Protein AF-A0A6J4K505-F1 (afdb_monomer_lite)

Radius of gyration: 18.22 Å; chains: 1; bounding box: 52×24×40 Å

Foldseek 3Di:
DPPDDPVVCCCVVPVVVVCCVPVVVVCVVVVVDDPVNVVVVVVVVVVVVVVVVVVVVVVVVVPPDPPD

Organism: NCBI:txid166587

pLDDT: mean 88.28, std 10.6, range [46.16, 98.44]

InterPro domains:
  IPR010390 ABC-2 transporter-like [PF06182] (1-67)

Sequence (68 aa):
MDLYPACLRVVLTWIVPVGVMTTVPAQALTGVASPATLAGAVGVSVVLVLAAIAFFRFGLRRYTGASS

Secondary structure (DSSP, 8-state):
--SS-HHHHHIIIIIHHHHHHHHHHHHHHTT-S-HHHHHHHHHHHHHHHHHHHHHHHHHHHT------

Structure (mmCIF, N/CA/C/O backbone):
data_AF-A0A6J4K505-F1
#
_entry.id   AF-A0A6J4K505-F1
#
loop_
_atom_site.group_PDB
_atom_site.id
_atom_site.type_symbol
_atom_site.label_atom_id
_atom_site.label_alt_id
_atom_site.label_comp_id
_atom_site.label_asym_id
_atom_site.label_entity_id
_atom_site.label_seq_id
_atom_site.pdbx_PDB_ins_code
_atom_site.Cartn_x
_atom_site.Cartn_y
_atom_site.Cartn_z
_atom_site.occupancy
_atom_site.B_iso_or_equiv
_atom_site.auth_seq_id
_atom_site.auth_comp_id
_atom_site.auth_asym_id
_atom_site.auth_atom_id
_atom_site.pdbx_PDB_model_num
ATOM 1 N N . MET A 1 1 ? 7.156 9.494 -26.412 1.00 46.16 1 MET A N 1
ATOM 2 C CA . MET A 1 1 ? 5.876 8.781 -26.592 1.00 46.16 1 MET A CA 1
ATOM 3 C C . MET A 1 1 ? 5.189 8.750 -25.237 1.00 46.16 1 MET A C 1
ATOM 5 O O . MET A 1 1 ? 5.479 7.865 -24.443 1.00 46.16 1 MET A O 1
ATOM 9 N N . ASP A 1 2 ? 4.383 9.766 -24.916 1.00 70.00 2 ASP A N 1
ATOM 10 C CA . ASP A 1 2 ? 3.547 9.729 -23.711 1.00 70.00 2 ASP A CA 1
ATOM 11 C C . ASP A 1 2 ? 2.514 8.606 -23.892 1.00 70.00 2 ASP A C 1
ATOM 13 O O . ASP A 1 2 ? 1.657 8.681 -24.768 1.00 70.00 2 ASP A O 1
ATOM 17 N N . LEU A 1 3 ? 2.631 7.539 -23.097 1.00 79.94 3 LEU A N 1
ATOM 18 C CA . LEU A 1 3 ? 1.789 6.336 -23.176 1.00 79.94 3 LEU A CA 1
ATOM 19 C C . LEU A 1 3 ? 0.316 6.611 -22.789 1.00 79.94 3 LEU A C 1
ATOM 21 O O . LEU A 1 3 ? -0.540 5.754 -22.984 1.00 79.94 3 LEU A O 1
ATOM 25 N N . TYR A 1 4 ? 0.014 7.802 -22.248 1.00 77.12 4 TYR A N 1
ATOM 26 C CA . TYR A 1 4 ? -1.301 8.179 -21.725 1.00 77.12 4 TYR A CA 1
ATOM 27 C C . TYR A 1 4 ? -1.736 9.592 -22.165 1.00 77.12 4 TYR A C 1
ATOM 29 O O . TYR A 1 4 ? -0.918 10.516 -22.141 1.00 77.12 4 TYR A O 1
ATOM 37 N N . PRO A 1 5 ? -3.032 9.805 -22.485 1.00 91.19 5 PRO A N 1
ATOM 38 C CA . PRO A 1 5 ? -3.602 11.135 -22.700 1.00 91.19 5 PRO A CA 1
ATOM 39 C C . PRO A 1 5 ? -3.412 12.038 -21.473 1.00 91.19 5 PRO A C 1
ATOM 41 O O . PRO A 1 5 ? -3.423 11.558 -20.339 1.00 91.19 5 PRO A O 1
ATOM 44 N N . ALA A 1 6 ? -3.305 13.354 -21.680 1.00 89.25 6 ALA A N 1
ATOM 45 C CA . ALA A 1 6 ? -2.966 14.320 -20.626 1.00 89.25 6 ALA A CA 1
ATOM 46 C C . ALA A 1 6 ? -3.840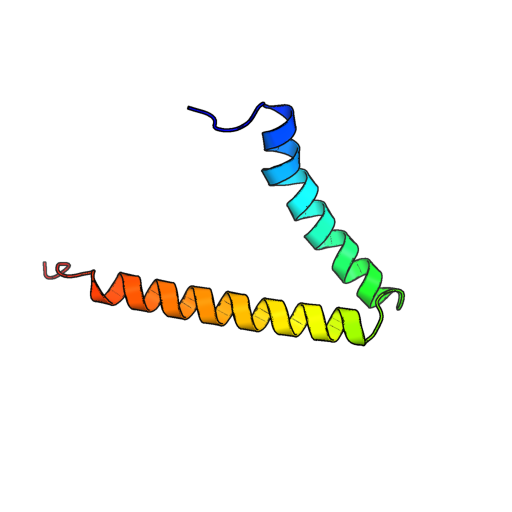 14.210 -19.358 1.00 89.25 6 ALA A C 1
ATOM 48 O O . ALA A 1 6 ? -3.307 14.254 -18.251 1.00 89.25 6 ALA A O 1
ATOM 49 N N . CYS A 1 7 ? -5.154 14.002 -19.511 1.00 89.06 7 CYS A N 1
ATOM 50 C CA . CYS A 1 7 ? -6.071 13.801 -18.384 1.00 89.06 7 CYS A CA 1
ATOM 51 C C . CYS A 1 7 ? -5.747 12.517 -17.602 1.00 89.06 7 CYS A C 1
ATOM 53 O O . CYS A 1 7 ? -5.588 12.549 -16.383 1.00 89.06 7 CYS A O 1
ATOM 55 N N . LEU A 1 8 ? -5.556 11.397 -18.306 1.00 90.56 8 LEU A N 1
ATOM 56 C CA . LEU A 1 8 ? -5.248 10.112 -17.683 1.00 90.56 8 LEU A CA 1
ATOM 57 C C . LEU A 1 8 ? -3.891 10.141 -16.970 1.00 90.56 8 LEU A C 1
ATOM 59 O O . LEU A 1 8 ? -3.763 9.611 -15.870 1.00 90.56 8 LEU A O 1
ATOM 63 N N . ARG A 1 9 ? -2.900 10.837 -17.540 1.00 89.62 9 ARG A N 1
ATOM 64 C CA . ARG A 1 9 ? -1.612 11.077 -16.883 1.00 89.62 9 ARG A CA 1
ATOM 65 C C . ARG A 1 9 ? -1.801 11.778 -15.540 1.00 89.62 9 ARG A C 1
ATOM 67 O O . ARG A 1 9 ? -1.293 11.275 -14.544 1.00 89.62 9 ARG A O 1
ATOM 74 N N . VAL A 1 10 ? -2.547 12.885 -15.488 1.00 92.12 10 VAL A N 1
ATOM 75 C CA . VAL A 1 10 ? -2.802 13.625 -14.235 1.00 92.12 10 VAL A CA 1
ATOM 76 C C . VAL A 1 10 ? -3.515 12.751 -13.206 1.00 92.12 10 VAL A C 1
ATOM 78 O O . VAL A 1 10 ? -3.113 12.721 -12.044 1.00 92.12 10 VAL A O 1
ATOM 81 N N . VAL A 1 11 ? -4.527 11.990 -13.625 1.00 92.69 11 VAL A N 1
ATOM 82 C CA . VAL A 1 11 ? -5.244 11.085 -12.719 1.00 92.69 11 VAL A CA 1
ATOM 83 C C . VAL A 1 11 ? -4.289 10.051 -12.115 1.00 92.69 11 VAL A C 1
ATOM 85 O O . VAL A 1 11 ? -4.242 9.906 -10.896 1.00 92.69 11 VAL A O 1
ATOM 88 N N . LEU A 1 12 ? -3.494 9.377 -12.949 1.00 90.00 12 LEU A N 1
ATOM 89 C CA . LEU A 1 12 ? -2.618 8.284 -12.520 1.00 90.00 12 LEU A CA 1
ATOM 90 C C . LEU A 1 12 ? -1.392 8.751 -11.725 1.00 90.00 12 LEU A C 1
ATOM 92 O O . LEU A 1 12 ? -0.962 8.045 -10.818 1.00 90.00 12 LEU A O 1
ATOM 96 N N . THR A 1 13 ? -0.820 9.912 -12.054 1.00 91.75 13 THR A N 1
ATOM 97 C CA . THR A 1 13 ? 0.417 10.400 -11.410 1.00 91.75 13 THR A CA 1
ATOM 98 C C . THR A 1 13 ? 0.189 11.355 -10.247 1.00 91.75 13 THR A C 1
ATOM 100 O O . THR A 1 13 ? 1.073 11.465 -9.404 1.00 91.75 13 THR A O 1
ATOM 103 N N . TRP A 1 14 ? -0.971 12.013 -10.157 1.00 91.81 14 TRP A N 1
ATOM 104 C CA . TRP A 1 14 ? -1.252 12.982 -9.091 1.00 91.81 14 TRP A CA 1
ATOM 105 C C . TRP A 1 14 ? -2.478 12.625 -8.265 1.00 91.81 14 TRP A C 1
ATOM 107 O O . TRP A 1 14 ? -2.371 12.470 -7.051 1.00 91.81 14 TRP A O 1
ATOM 117 N N . ILE A 1 15 ? -3.639 12.462 -8.899 1.00 91.88 15 ILE A N 1
ATOM 118 C CA . ILE A 1 15 ? -4.905 12.347 -8.159 1.00 91.88 15 ILE A CA 1
ATOM 119 C C . ILE A 1 15 ? -4.975 11.029 -7.387 1.00 91.88 15 ILE A C 1
ATOM 121 O O . ILE A 1 15 ? -5.273 11.037 -6.195 1.00 91.88 15 ILE A O 1
ATOM 125 N N . VAL A 1 16 ? -4.671 9.905 -8.041 1.00 92.12 16 VAL A N 1
ATOM 126 C CA . VAL A 1 16 ? -4.695 8.584 -7.400 1.00 92.12 16 VAL A CA 1
ATOM 127 C C . VAL A 1 16 ? -3.681 8.507 -6.248 1.00 92.12 16 VAL A C 1
ATOM 129 O O . VAL A 1 16 ? -4.097 8.157 -5.142 1.00 92.12 16 VAL A O 1
ATOM 132 N N . PRO A 1 17 ? -2.399 8.893 -6.422 1.00 91.38 17 PRO A N 1
ATOM 133 C CA . PRO A 1 17 ? -1.431 8.883 -5.326 1.00 91.38 17 PRO A CA 1
ATOM 134 C C . PRO A 1 17 ? -1.845 9.759 -4.145 1.00 91.38 17 PRO A C 1
ATOM 136 O O . PRO A 1 17 ? -1.863 9.287 -3.010 1.00 91.38 17 PRO A O 1
ATOM 139 N N . VAL A 1 18 ? -2.226 11.014 -4.401 1.00 94.69 18 VAL A N 1
ATOM 140 C CA . VAL A 1 18 ? -2.591 11.964 -3.340 1.00 94.69 18 VAL A CA 1
ATOM 141 C C . VAL A 1 18 ? -3.862 11.517 -2.623 1.00 94.69 18 VAL A C 1
ATOM 143 O O . VAL A 1 18 ? -3.927 11.563 -1.394 1.00 94.69 18 VAL A O 1
ATOM 146 N N . GLY A 1 19 ? -4.857 11.034 -3.370 1.00 92.88 19 GLY A N 1
ATOM 147 C CA . GLY A 1 19 ? -6.088 10.493 -2.809 1.00 92.88 19 GLY A CA 1
ATOM 148 C C . GLY A 1 19 ? -5.804 9.334 -1.860 1.00 92.88 19 GLY A C 1
ATOM 149 O O . GLY A 1 19 ? -6.256 9.354 -0.720 1.00 92.88 19 GLY A O 1
ATOM 150 N N . VAL A 1 20 ? -4.989 8.363 -2.271 1.00 90.19 20 VAL A N 1
ATOM 151 C CA . VAL A 1 20 ? -4.623 7.223 -1.414 1.00 90.19 20 VAL A CA 1
ATOM 152 C C . VAL A 1 20 ? -3.820 7.674 -0.190 1.00 90.19 20 VAL A C 1
ATOM 154 O O . VAL A 1 20 ? -4.133 7.258 0.925 1.00 90.19 20 VAL A O 1
ATOM 157 N N . MET A 1 21 ? -2.835 8.563 -0.367 1.00 92.69 21 MET A N 1
ATOM 158 C CA . MET A 1 21 ? -2.000 9.079 0.728 1.00 92.69 21 MET A CA 1
ATOM 159 C C . MET A 1 21 ? -2.795 9.835 1.797 1.00 92.69 21 MET A C 1
ATOM 161 O O . MET A 1 21 ? -2.361 9.891 2.942 1.00 92.69 21 MET A O 1
ATOM 165 N N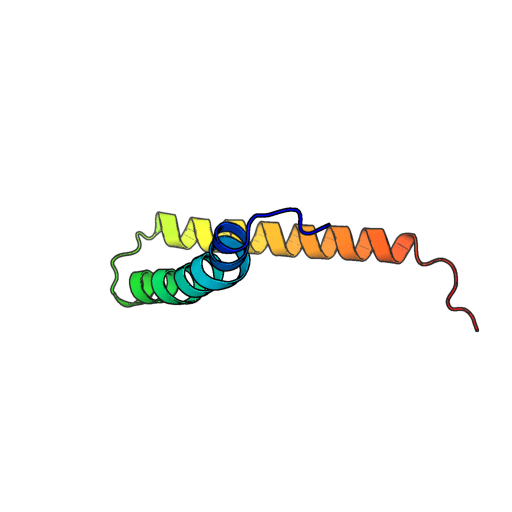 . THR A 1 22 ? -3.940 10.420 1.443 1.00 93.81 22 THR A N 1
ATOM 166 C CA . THR A 1 22 ? -4.743 11.248 2.358 1.00 93.81 22 THR A CA 1
ATOM 167 C C . THR A 1 22 ? -5.956 10.511 2.920 1.00 93.81 22 THR A C 1
ATOM 169 O O . THR A 1 22 ? -6.214 10.571 4.122 1.00 93.81 22 THR A O 1
ATOM 172 N N . THR A 1 23 ? -6.692 9.781 2.080 1.00 91.12 23 THR A N 1
ATOM 173 C CA . THR A 1 23 ? -7.952 9.132 2.474 1.00 91.12 23 THR A CA 1
ATOM 174 C C . THR A 1 23 ? -7.733 7.920 3.367 1.00 91.12 23 THR A C 1
ATOM 176 O O . THR A 1 23 ? -8.437 7.778 4.364 1.00 91.12 23 THR A O 1
ATOM 179 N N . VAL A 1 24 ? -6.735 7.081 3.073 1.00 88.25 24 VAL A N 1
ATOM 180 C CA . VAL A 1 24 ? -6.489 5.855 3.845 1.00 88.25 24 VAL A CA 1
ATOM 181 C C . VAL A 1 24 ? -6.124 6.175 5.305 1.00 88.25 24 VAL A C 1
ATOM 183 O O . VAL A 1 24 ? -6.757 5.610 6.201 1.00 88.25 24 VAL A O 1
ATOM 186 N N . PRO A 1 25 ? -5.202 7.118 5.604 1.00 86.25 25 PRO A N 1
ATOM 187 C CA . PRO A 1 25 ? -4.949 7.531 6.985 1.00 86.25 25 PRO A CA 1
ATOM 188 C C . PRO A 1 25 ? -6.159 8.195 7.643 1.00 86.25 25 PRO A C 1
ATOM 190 O O . PRO A 1 25 ? -6.436 7.926 8.809 1.00 86.25 25 PRO A O 1
ATOM 193 N N . ALA A 1 26 ? -6.913 9.025 6.914 1.00 92.06 26 ALA A N 1
ATOM 194 C CA . ALA A 1 26 ? -8.112 9.661 7.455 1.00 92.06 26 ALA A CA 1
ATOM 195 C C . ALA A 1 26 ? -9.165 8.623 7.877 1.00 92.06 26 ALA A C 1
ATOM 197 O O . ALA A 1 26 ? -9.733 8.727 8.963 1.00 92.06 26 ALA A O 1
ATOM 198 N N . GLN A 1 27 ? -9.386 7.584 7.068 1.00 91.62 27 GLN A N 1
ATOM 199 C CA . GLN A 1 27 ? -10.286 6.475 7.397 1.00 91.62 27 GLN A CA 1
ATOM 200 C C . GLN A 1 27 ? -9.796 5.665 8.603 1.00 91.62 27 GLN A C 1
ATOM 202 O O . GLN A 1 27 ? -10.608 5.247 9.427 1.00 91.62 27 GLN A O 1
ATOM 207 N N . ALA A 1 28 ? -8.482 5.465 8.731 1.00 89.00 28 ALA A N 1
ATOM 208 C CA . ALA A 1 28 ? -7.891 4.788 9.883 1.00 89.00 28 ALA A CA 1
ATOM 209 C C . ALA A 1 28 ? -8.067 5.597 11.180 1.00 89.00 28 ALA A C 1
ATOM 211 O O . ALA A 1 28 ? -8.479 5.046 12.197 1.00 89.00 28 ALA A O 1
ATOM 212 N N . LEU A 1 29 ? -7.809 6.908 11.137 1.00 91.56 29 LEU A N 1
ATOM 213 C CA . LEU A 1 29 ? -7.908 7.802 12.296 1.00 91.56 29 LEU A CA 1
ATOM 214 C C . LEU A 1 29 ? -9.351 8.031 12.755 1.00 91.56 29 LEU A C 1
ATOM 216 O O . LEU A 1 29 ? -9.607 8.157 13.947 1.00 91.56 29 LEU A O 1
ATOM 220 N N . THR A 1 30 ? -10.295 8.079 11.817 1.00 93.88 30 THR A N 1
ATOM 221 C CA . THR A 1 30 ? -11.725 8.271 12.115 1.00 93.88 30 THR A CA 1
ATOM 222 C C . THR A 1 30 ? -12.433 6.983 12.540 1.00 93.88 30 THR A C 1
ATOM 224 O O . THR A 1 30 ? -13.623 7.016 12.844 1.00 93.88 30 THR A O 1
ATOM 227 N N . GLY A 1 31 ? -11.729 5.844 12.565 1.00 88.62 31 GLY A N 1
ATOM 228 C CA . GLY A 1 31 ? -12.303 4.541 12.913 1.00 88.62 31 GLY A CA 1
ATOM 229 C C . GLY A 1 31 ? -13.253 3.968 11.854 1.00 88.62 31 GLY A C 1
ATOM 230 O O . GLY A 1 31 ? -13.944 2.989 12.119 1.00 88.62 31 GLY A O 1
ATOM 231 N N . VAL A 1 32 ? -13.293 4.560 10.656 1.00 91.31 32 VAL A N 1
ATOM 232 C CA . VAL A 1 32 ? -14.122 4.103 9.527 1.00 91.31 32 VAL A CA 1
ATOM 233 C C . VAL A 1 32 ? -13.502 2.874 8.851 1.00 91.31 32 VAL A C 1
ATOM 235 O O . VAL A 1 32 ? -14.215 2.037 8.298 1.00 91.31 32 VAL A O 1
ATOM 238 N N . ALA A 1 33 ? -12.174 2.739 8.896 1.00 87.50 33 ALA A N 1
ATOM 239 C CA . ALA A 1 33 ? -11.483 1.566 8.374 1.00 87.50 33 ALA A CA 1
ATOM 240 C C . ALA A 1 33 ? -11.686 0.348 9.291 1.00 87.50 33 ALA A C 1
ATOM 242 O O . ALA A 1 33 ? -11.367 0.379 10.478 1.00 87.50 33 ALA A O 1
ATOM 243 N N . SER A 1 34 ? -12.155 -0.765 8.723 1.00 91.69 34 SER A N 1
ATOM 244 C CA . SER A 1 34 ? -12.277 -2.025 9.462 1.00 91.69 34 SER A CA 1
ATOM 245 C C . SER A 1 34 ? -10.899 -2.592 9.865 1.00 91.69 34 SER A C 1
ATOM 247 O O . SER A 1 34 ? -9.908 -2.407 9.142 1.00 91.69 34 SER A O 1
ATOM 249 N N . PRO A 1 35 ? -10.808 -3.377 10.953 1.00 89.00 35 PRO A N 1
ATOM 250 C CA . PRO A 1 35 ? -9.565 -4.056 11.327 1.00 89.00 35 PRO A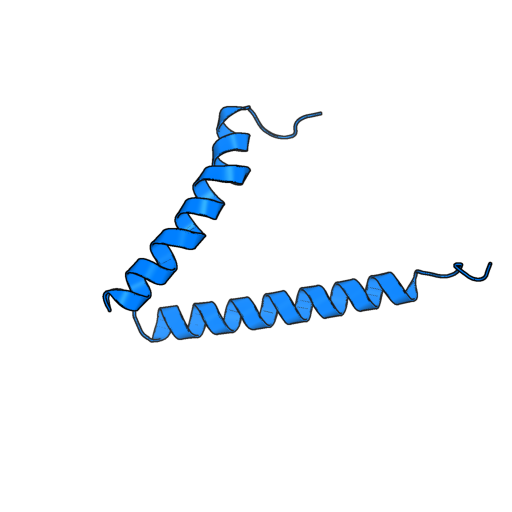 CA 1
ATOM 251 C C . PRO A 1 35 ? -9.018 -4.975 10.224 1.00 89.00 35 PRO A C 1
ATOM 253 O O . PRO A 1 35 ? -7.808 -5.036 10.012 1.00 89.00 35 PRO A O 1
ATOM 256 N N . ALA A 1 36 ? -9.901 -5.640 9.469 1.00 92.50 36 ALA A N 1
ATOM 257 C CA . ALA A 1 36 ? -9.518 -6.489 8.342 1.00 92.50 36 ALA A CA 1
ATOM 258 C C . ALA A 1 36 ? -8.868 -5.682 7.207 1.00 92.50 36 ALA A C 1
ATOM 260 O O . ALA A 1 36 ? -7.847 -6.094 6.660 1.00 92.50 36 ALA A O 1
ATOM 261 N N . THR A 1 37 ? -9.413 -4.503 6.888 1.00 88.69 37 THR A N 1
ATOM 262 C CA . THR A 1 37 ? -8.823 -3.610 5.878 1.00 88.69 37 THR A CA 1
ATOM 263 C C . THR A 1 37 ? -7.459 -3.072 6.305 1.00 88.69 37 THR A C 1
ATOM 265 O O . THR A 1 37 ? -6.549 -3.016 5.482 1.00 88.69 37 THR A O 1
ATOM 268 N N . LEU A 1 38 ? -7.277 -2.748 7.591 1.00 89.31 38 LEU A N 1
ATOM 269 C CA . LEU A 1 38 ? -5.983 -2.313 8.126 1.00 89.31 38 LEU A CA 1
ATOM 270 C C . LEU A 1 38 ? -4.9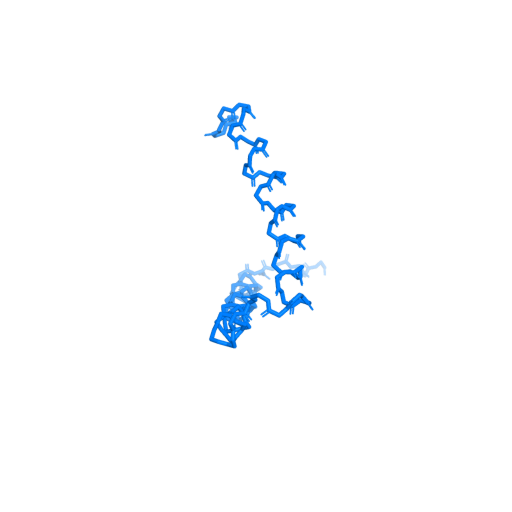43 -3.439 8.070 1.00 89.31 38 LEU A C 1
ATOM 272 O O . LEU A 1 38 ? -3.835 -3.231 7.578 1.00 89.31 38 LEU A O 1
ATOM 276 N N . ALA A 1 39 ? -5.312 -4.648 8.502 1.00 93.81 39 ALA A N 1
ATOM 277 C CA . ALA A 1 39 ? -4.441 -5.818 8.424 1.00 93.81 39 ALA A CA 1
ATOM 278 C C . ALA A 1 39 ? -4.052 -6.144 6.971 1.00 93.81 39 ALA A C 1
ATOM 280 O O . ALA A 1 39 ? 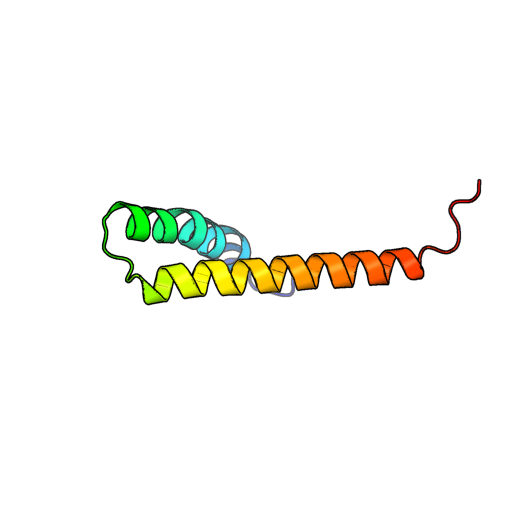-2.884 -6.407 6.684 1.00 93.81 39 ALA A O 1
ATOM 281 N N . GLY A 1 40 ? -5.009 -6.056 6.041 1.00 93.38 40 GLY A N 1
ATOM 282 C CA . GLY A 1 40 ? -4.762 -6.218 4.610 1.00 93.38 40 GLY A CA 1
ATOM 283 C C . GLY A 1 40 ? -3.780 -5.181 4.060 1.00 93.38 40 GLY A C 1
ATOM 284 O O . GLY A 1 40 ? -2.842 -5.550 3.355 1.00 93.38 40 GLY A O 1
ATOM 285 N N . ALA A 1 41 ? -3.933 -3.904 4.425 1.00 90.12 41 ALA A N 1
ATOM 286 C CA . ALA A 1 41 ? -3.029 -2.834 3.997 1.00 90.12 41 ALA A CA 1
ATOM 287 C C . ALA A 1 41 ? -1.586 -3.065 4.479 1.00 90.12 41 ALA A C 1
ATOM 289 O O . ALA A 1 41 ? -0.637 -2.910 3.703 1.00 90.12 41 ALA A O 1
ATOM 290 N N . VAL A 1 42 ? -1.414 -3.499 5.732 1.00 93.00 42 VAL A N 1
ATOM 291 C CA . VAL A 1 42 ? -0.100 -3.876 6.276 1.00 93.00 42 VAL A CA 1
ATOM 292 C C . VAL A 1 42 ? 0.473 -5.075 5.520 1.00 93.00 42 VAL A C 1
ATOM 294 O O . VAL A 1 42 ? 1.622 -5.027 5.084 1.00 93.00 42 VAL A O 1
ATOM 297 N N . GLY A 1 43 ? -0.327 -6.122 5.296 1.00 97.06 43 GLY A N 1
ATOM 298 C CA . GLY A 1 43 ? 0.101 -7.318 4.566 1.00 97.06 43 GLY A CA 1
ATOM 299 C C . GLY A 1 43 ? 0.580 -7.009 3.146 1.00 97.06 43 GLY A C 1
ATOM 300 O O . GLY A 1 43 ? 1.679 -7.407 2.762 1.00 97.06 43 GLY A O 1
ATOM 301 N N . VAL A 1 44 ? -0.199 -6.235 2.386 1.00 95.50 44 VAL A N 1
ATOM 302 C CA . VAL A 1 44 ? 0.164 -5.802 1.026 1.00 95.50 44 VAL A CA 1
ATOM 303 C C . VAL A 1 44 ? 1.450 -4.972 1.035 1.00 95.50 44 VAL A C 1
ATOM 305 O O . VAL A 1 44 ? 2.329 -5.202 0.205 1.00 95.50 44 VAL A O 1
ATOM 308 N N . SER A 1 45 ? 1.600 -4.059 1.998 1.00 94.44 45 SER A N 1
ATOM 309 C CA . SER A 1 45 ? 2.809 -3.237 2.138 1.00 94.44 45 SER A CA 1
ATOM 310 C C . SER A 1 45 ? 4.057 -4.092 2.374 1.00 94.44 45 SER A C 1
ATOM 312 O O . SER A 1 45 ? 5.068 -3.903 1.699 1.00 94.44 45 SER A O 1
ATOM 314 N N . VAL A 1 46 ? 3.982 -5.077 3.276 1.00 98.00 46 VAL A N 1
ATOM 315 C CA . VAL A 1 46 ? 5.087 -6.015 3.539 1.00 98.00 46 VAL A CA 1
ATOM 316 C C . VAL A 1 46 ? 5.448 -6.797 2.277 1.00 98.00 46 VAL A C 1
ATOM 318 O O . VAL A 1 46 ? 6.623 -6.869 1.921 1.00 98.00 46 VAL A O 1
ATOM 321 N N . VAL A 1 47 ? 4.456 -7.336 1.564 1.00 98.44 47 VAL A N 1
ATOM 322 C CA . VAL A 1 47 ? 4.679 -8.086 0.317 1.00 98.44 47 VAL A CA 1
ATOM 323 C C . VAL A 1 47 ? 5.381 -7.224 -0.734 1.00 98.44 47 VAL A C 1
ATOM 325 O O . VAL A 1 47 ? 6.365 -7.668 -1.326 1.00 98.44 47 VAL A O 1
ATOM 328 N N . LEU A 1 48 ? 4.929 -5.984 -0.936 1.00 97.44 48 LEU A N 1
ATOM 329 C CA . LEU A 1 48 ? 5.536 -5.043 -1.882 1.00 97.44 48 LEU A CA 1
ATOM 330 C C . LEU A 1 48 ? 6.984 -4.707 -1.517 1.00 97.44 48 LEU A C 1
ATOM 332 O O . LEU A 1 48 ? 7.847 -4.709 -2.392 1.00 97.44 48 LEU A O 1
ATOM 336 N N . VAL A 1 49 ? 7.270 -4.460 -0.237 1.00 98.00 49 VAL A N 1
ATOM 337 C CA . VAL A 1 49 ? 8.635 -4.179 0.234 1.00 98.00 49 VAL A CA 1
ATOM 338 C C . VAL A 1 49 ? 9.544 -5.387 0.020 1.00 98.00 49 VAL A C 1
ATOM 340 O O . VAL A 1 49 ? 10.646 -5.240 -0.50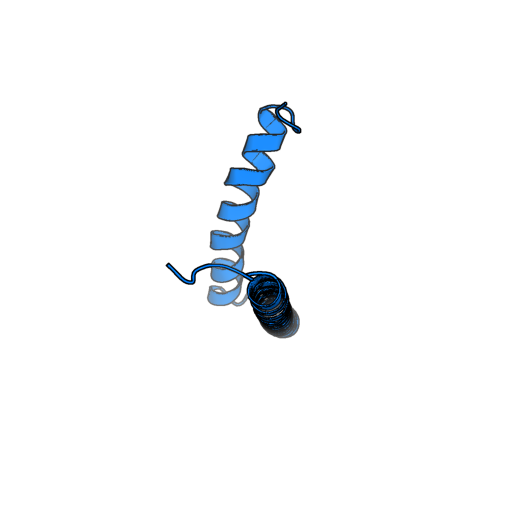6 1.00 98.00 49 VAL A O 1
ATOM 343 N N . LEU A 1 50 ? 9.086 -6.592 0.365 1.00 98.44 50 LEU A N 1
ATOM 344 C CA . LEU A 1 50 ? 9.852 -7.817 0.134 1.00 98.44 50 LEU A CA 1
ATOM 345 C C . LEU A 1 50 ? 10.112 -8.044 -1.359 1.00 98.44 50 LEU A C 1
ATOM 347 O O . LEU A 1 50 ? 11.236 -8.380 -1.736 1.00 98.44 50 LEU A O 1
ATOM 351 N N . ALA A 1 51 ? 9.113 -7.803 -2.211 1.00 98.19 51 ALA A N 1
ATOM 352 C CA . ALA A 1 51 ? 9.263 -7.875 -3.659 1.00 98.19 51 ALA A CA 1
ATOM 353 C C . ALA A 1 51 ? 10.280 -6.846 -4.179 1.00 98.19 51 ALA A C 1
ATOM 355 O O . ALA A 1 51 ? 11.161 -7.202 -4.962 1.00 98.19 51 ALA A O 1
ATOM 356 N N . ALA A 1 52 ? 10.221 -5.598 -3.702 1.00 97.62 52 ALA A N 1
ATOM 357 C CA . ALA A 1 52 ? 11.168 -4.547 -4.066 1.00 97.62 52 ALA A CA 1
ATOM 358 C C . ALA A 1 52 ? 12.604 -4.907 -3.656 1.00 97.62 52 ALA A C 1
ATOM 360 O O . ALA A 1 52 ? 13.523 -4.782 -4.464 1.00 97.62 52 ALA A O 1
ATOM 361 N N . ILE A 1 53 ? 12.805 -5.425 -2.439 1.00 97.31 53 ILE A N 1
ATOM 362 C CA . ILE A 1 53 ? 14.116 -5.890 -1.961 1.00 97.31 53 ILE A CA 1
ATOM 363 C C . ILE A 1 53 ? 14.617 -7.062 -2.810 1.00 97.31 53 ILE A C 1
ATOM 365 O O . ILE A 1 53 ? 15.782 -7.079 -3.208 1.00 97.31 53 ILE A O 1
ATOM 369 N N . ALA A 1 54 ? 13.762 -8.046 -3.098 1.00 96.81 54 ALA A N 1
ATOM 370 C CA . ALA A 1 54 ? 14.126 -9.191 -3.928 1.00 96.81 54 ALA A CA 1
ATOM 371 C C . ALA A 1 54 ? 14.554 -8.744 -5.333 1.00 96.81 54 ALA A C 1
ATOM 373 O O . ALA A 1 54 ? 15.600 -9.173 -5.823 1.00 96.81 54 ALA A O 1
ATOM 374 N N . PHE A 1 55 ? 13.796 -7.828 -5.940 1.00 96.06 55 PHE A N 1
ATOM 375 C CA . PHE A 1 55 ? 14.103 -7.257 -7.246 1.00 96.06 55 PHE A CA 1
ATOM 376 C C . PHE A 1 55 ? 15.401 -6.440 -7.228 1.00 96.06 55 PHE A C 1
ATOM 378 O O . PHE A 1 55 ? 16.255 -6.609 -8.097 1.00 96.06 55 PHE A O 1
ATOM 385 N N . PHE A 1 56 ? 15.604 -5.616 -6.200 1.00 94.31 56 PHE A N 1
ATOM 386 C CA . PHE A 1 56 ? 16.830 -4.842 -6.024 1.00 94.31 56 PHE A CA 1
ATOM 387 C C . PHE A 1 56 ? 18.060 -5.751 -5.906 1.00 94.31 56 PHE A C 1
ATOM 389 O O . PHE A 1 56 ? 19.053 -5.569 -6.609 1.00 94.31 56 PHE A O 1
ATOM 396 N N . ARG A 1 57 ? 17.978 -6.803 -5.082 1.00 92.50 57 ARG A N 1
ATOM 397 C CA . ARG A 1 57 ? 19.046 -7.806 -4.937 1.00 92.50 57 ARG A CA 1
ATOM 398 C C . ARG A 1 57 ? 19.288 -8.581 -6.228 1.00 92.50 57 ARG A C 1
ATOM 400 O O . ARG A 1 57 ? 20.436 -8.902 -6.530 1.00 92.50 57 ARG A O 1
ATOM 407 N N . PHE A 1 58 ? 18.236 -8.889 -6.982 1.00 92.56 58 PHE A N 1
ATOM 408 C CA . PHE A 1 58 ? 18.360 -9.493 -8.305 1.00 92.56 58 PHE A CA 1
ATOM 409 C C . PHE A 1 58 ? 19.127 -8.574 -9.267 1.00 92.56 58 PHE A C 1
ATOM 411 O O . PHE A 1 58 ? 20.054 -9.034 -9.932 1.00 92.56 58 PHE A O 1
ATOM 418 N N . GLY A 1 59 ? 18.811 -7.276 -9.278 1.00 89.56 59 GLY A N 1
ATOM 419 C CA . GLY A 1 59 ? 19.526 -6.270 -10.065 1.00 89.56 59 GLY A CA 1
ATOM 420 C C . GLY A 1 59 ? 21.007 -6.161 -9.695 1.00 89.56 59 GLY A C 1
ATOM 421 O O . GLY A 1 59 ? 21.862 -6.204 -10.577 1.00 89.56 59 GLY A O 1
ATOM 422 N N . LEU A 1 60 ? 21.331 -6.125 -8.396 1.00 89.31 60 LEU A N 1
ATOM 423 C CA . LEU A 1 60 ? 22.719 -6.075 -7.915 1.00 89.31 60 LEU A CA 1
ATOM 424 C C . LEU A 1 60 ? 23.562 -7.275 -8.374 1.00 89.31 60 LEU A C 1
ATOM 426 O O . LEU A 1 60 ? 24.737 -7.112 -8.682 1.00 89.31 60 LEU A O 1
ATOM 430 N N . ARG A 1 61 ? 22.977 -8.476 -8.484 1.00 83.38 61 ARG A N 1
ATOM 431 C CA . ARG A 1 61 ? 23.688 -9.670 -8.991 1.00 83.38 61 ARG A CA 1
ATOM 432 C C . ARG A 1 61 ? 24.111 -9.550 -10.456 1.00 83.38 61 ARG A C 1
ATOM 434 O O . ARG A 1 61 ? 25.011 -10.264 -10.882 1.00 83.38 61 ARG A O 1
ATOM 441 N N . ARG A 1 62 ? 23.449 -8.689 -11.231 1.00 76.44 62 ARG A N 1
ATOM 442 C CA . ARG A 1 62 ? 23.794 -8.383 -12.627 1.00 76.44 62 ARG A CA 1
ATOM 443 C C . ARG A 1 62 ? 24.668 -7.135 -12.753 1.00 76.44 62 ARG A C 1
ATOM 445 O O . ARG A 1 62 ? 25.055 -6.789 -13.863 1.00 76.44 62 ARG A O 1
ATOM 452 N N . TYR A 1 63 ? 25.013 -6.494 -11.637 1.00 76.94 63 TYR A N 1
ATOM 453 C CA . TYR A 1 63 ? 25.926 -5.358 -11.587 1.00 76.94 63 TYR A CA 1
ATOM 454 C C . TYR A 1 63 ? 27.385 -5.846 -11.607 1.00 76.94 63 TYR A C 1
ATOM 456 O O . TYR A 1 63 ? 28.164 -5.645 -10.679 1.00 76.94 63 TYR A O 1
ATOM 464 N N . THR A 1 64 ? 27.756 -6.568 -12.665 1.00 68.19 64 THR A N 1
ATOM 465 C CA . THR A 1 64 ? 29.149 -6.910 -12.966 1.00 68.19 64 THR A CA 1
ATOM 466 C C . THR A 1 64 ? 29.822 -5.686 -13.582 1.00 68.19 64 THR A C 1
ATOM 468 O O . THR A 1 64 ? 29.609 -5.415 -14.759 1.00 68.19 64 THR A O 1
ATOM 471 N N . GLY A 1 65 ? 30.620 -4.949 -12.804 1.00 66.31 65 GLY A N 1
ATOM 472 C CA . GLY A 1 65 ? 31.553 -3.959 -13.361 1.00 66.31 65 GLY A CA 1
ATOM 473 C C . GLY A 1 65 ? 31.444 -2.534 -12.822 1.00 66.31 65 GLY A C 1
ATOM 474 O O . GLY A 1 65 ? 31.300 -1.598 -13.596 1.00 66.31 65 GLY A O 1
ATOM 475 N N . ALA A 1 66 ? 31.601 -2.346 -11.514 1.00 61.59 66 ALA A N 1
ATOM 476 C CA . ALA A 1 66 ? 32.212 -1.116 -11.002 1.00 61.59 66 ALA A CA 1
ATOM 477 C C . ALA A 1 66 ? 33.461 -1.477 -10.185 1.00 61.59 66 ALA A C 1
ATOM 479 O O . ALA A 1 66 ? 33.593 -1.113 -9.023 1.00 61.59 66 ALA A O 1
ATOM 480 N N . SER A 1 67 ? 34.352 -2.262 -10.797 1.00 57.84 67 SER A N 1
ATOM 481 C CA . SER A 1 67 ? 35.776 -2.133 -10.502 1.00 57.84 67 SER A CA 1
ATOM 482 C C . SER A 1 67 ? 36.272 -1.043 -11.441 1.00 57.84 67 SER A C 1
ATOM 484 O O . SER A 1 67 ? 36.370 -1.279 -12.645 1.00 57.84 67 SER A O 1
ATOM 486 N N . SER A 1 68 ? 36.481 0.153 -10.897 1.00 57.31 68 SER A N 1
ATOM 487 C CA . SER A 1 68 ? 37.473 1.074 -11.448 1.00 57.31 68 SER A CA 1
ATOM 488 C C . SER A 1 68 ? 38.822 0.793 -10.803 1.00 57.31 68 SER A C 1
ATOM 490 O O . SER A 1 68 ? 38.830 0.135 -9.737 1.00 57.31 68 SER A O 1
#